Protein AF-A0A0W0YLL4-F1 (afdb_monomer_lite)

InterPro domains:
  IPR002559 Transposase IS4-like domain [PF01609] (72-114)
  IPR012337 Ribonuclease H-like superfamily [SSF53098] (18-126)
  IPR047768 Transposase for transposon Tn5-like [PTHR37319] (42-126)

Secondary structure (DSSP, 8-state):
-HHHHHHHHHHHHHHTT-S--EEEE---S------------TT--EEEEEEESSPPTTSPPPEEEEE-SS---SHHHHHHHHHHHHGGGHHHHHHHIIIIIS-GGGS----HHHHHHHHHHHHHH-

Radius of gyration: 19.62 Å; chains: 1; bounding box: 38×30×54 Å

Foldseek 3Di:
DVQVVVVVVVLVCVLVVNDDDWDKDADDDDDDDDDPDPDDDPVFRFGTWTWDPDDPPPDDTDIDGDTDPDHDDDPVSRVVSVNVVSCVCVVVVLVCCLCVVVVLVVVPDPDCVVSVVVSVVSSVVD

Sequence (126 aa):
MRSTIHRNFTILNIFLGRLTTVQTTLKRERAQSISLLPVYPPSAQISLIAEEINPPEEQEPLEWVLLTNVKINDATGAHNILKWYLCRWQIEVYFRILKSGCRIEKLQITESQRFDPCLALYMIIA

Organism: NCBI:txid45074

pLDDT: mean 73.54, std 19.76, range [28.42, 96.5]

Structure (mmCIF, N/CA/C/O backbone):
data_AF-A0A0W0YLL4-F1
#
_entry.id   AF-A0A0W0YLL4-F1
#
loop_
_atom_site.group_PDB
_atom_site.id
_atom_site.type_symbol
_atom_site.label_atom_id
_atom_site.label_alt_id
_atom_site.label_comp_id
_atom_site.label_asym_id
_atom_site.label_entity_id
_atom_site.label_seq_id
_atom_site.pdbx_PDB_ins_code
_atom_site.Cartn_x
_atom_site.Cartn_y
_atom_site.Cartn_z
_atom_site.occupancy
_atom_site.B_iso_or_equiv
_atom_site.auth_seq_id
_atom_site.auth_comp_id
_atom_site.auth_asym_id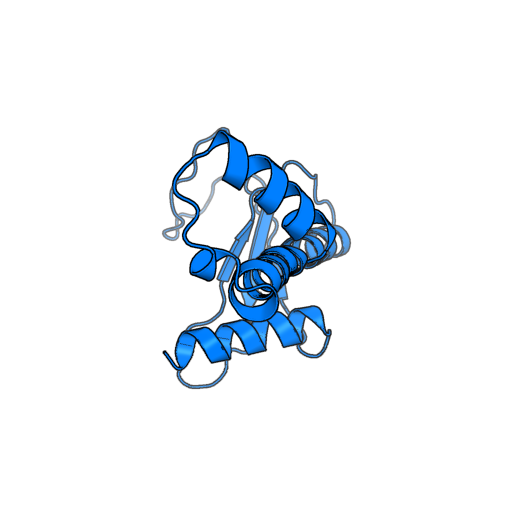
_atom_site.auth_atom_id
_atom_site.pdbx_PDB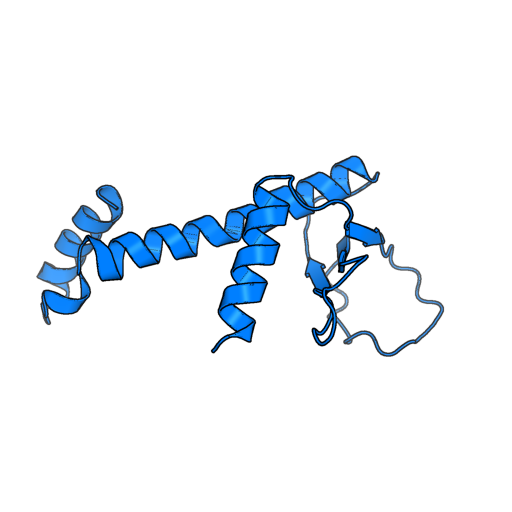_model_num
ATOM 1 N N . MET A 1 1 ? -19.325 7.424 -9.621 1.00 32.53 1 MET A N 1
ATOM 2 C CA . MET A 1 1 ? -19.324 6.242 -8.722 1.00 32.53 1 MET A CA 1
ATOM 3 C C . MET A 1 1 ? -19.168 4.912 -9.471 1.00 32.53 1 MET A C 1
ATOM 5 O O . MET A 1 1 ? -18.444 4.059 -8.981 1.00 32.53 1 MET A O 1
ATOM 9 N N . ARG A 1 2 ? -19.761 4.734 -10.668 1.00 28.42 2 ARG A N 1
ATOM 10 C CA . ARG A 1 2 ? -19.549 3.536 -11.515 1.00 28.42 2 ARG A CA 1
ATOM 11 C C . ARG A 1 2 ? -18.107 3.364 -12.034 1.00 28.42 2 ARG A C 1
ATOM 13 O O . ARG A 1 2 ? -17.630 2.237 -12.085 1.00 28.42 2 ARG A O 1
ATOM 20 N N . SER A 1 3 ? -17.393 4.454 -12.334 1.00 39.97 3 SER A N 1
ATOM 21 C CA . SER A 1 3 ? -16.011 4.400 -12.853 1.00 39.97 3 SER A CA 1
ATOM 22 C C . SER A 1 3 ? -14.996 3.829 -11.852 1.00 39.97 3 SER A C 1
ATOM 24 O O . SER A 1 3 ? -14.126 3.055 -12.234 1.00 39.97 3 SER A O 1
ATOM 26 N N . THR A 1 4 ? -15.127 4.140 -10.559 1.00 47.56 4 THR A N 1
ATOM 27 C CA . THR A 1 4 ? -14.246 3.611 -9.501 1.00 47.56 4 THR A CA 1
ATOM 28 C C . THR A 1 4 ? -14.435 2.105 -9.303 1.00 47.56 4 THR A C 1
ATOM 30 O O . THR A 1 4 ? -13.465 1.381 -9.117 1.00 47.56 4 THR A O 1
ATOM 33 N N . ILE A 1 5 ? -15.675 1.612 -9.393 1.00 49.12 5 ILE A N 1
ATOM 34 C CA . ILE A 1 5 ? -15.990 0.184 -9.231 1.00 49.12 5 ILE A CA 1
ATOM 35 C C . ILE A 1 5 ? -15.444 -0.630 -10.415 1.00 49.12 5 ILE A C 1
ATOM 37 O O . ILE A 1 5 ? -14.850 -1.684 -10.198 1.00 49.12 5 ILE A O 1
ATOM 41 N N . HIS A 1 6 ? -15.574 -0.122 -11.647 1.00 49.66 6 HIS A N 1
ATOM 42 C CA . HIS A 1 6 ? -15.008 -0.774 -12.832 1.00 49.66 6 HIS A CA 1
ATOM 43 C C . HIS A 1 6 ? -13.479 -0.796 -12.820 1.00 49.66 6 HIS A C 1
ATOM 45 O O . HIS A 1 6 ? -12.901 -1.847 -13.073 1.00 49.66 6 HIS A O 1
ATOM 51 N N . ARG A 1 7 ? -12.817 0.297 -12.420 1.00 57.75 7 ARG A N 1
ATOM 52 C CA . ARG A 1 7 ? -11.350 0.316 -12.275 1.00 57.75 7 ARG A CA 1
ATOM 53 C C . ARG A 1 7 ? -10.858 -0.691 -11.237 1.00 57.75 7 ARG A C 1
ATOM 55 O O . ARG A 1 7 ? -9.877 -1.387 -11.481 1.00 57.75 7 ARG A O 1
ATOM 62 N N . ASN A 1 8 ? -11.578 -0.848 -10.127 1.00 59.53 8 ASN A N 1
ATOM 63 C CA . ASN A 1 8 ? -11.262 -1.872 -9.128 1.00 59.53 8 ASN A CA 1
ATOM 64 C C . ASN A 1 8 ? -11.441 -3.291 -9.683 1.00 59.53 8 ASN A C 1
ATOM 66 O O . ASN A 1 8 ? -10.671 -4.184 -9.340 1.00 59.53 8 ASN A O 1
ATOM 70 N N . PHE A 1 9 ? -12.424 -3.499 -10.562 1.00 54.47 9 PHE A N 1
ATOM 71 C CA . PHE A 1 9 ? -12.631 -4.769 -11.255 1.00 54.47 9 PHE A CA 1
ATOM 72 C C . PHE A 1 9 ? -11.523 -5.055 -12.282 1.00 54.47 9 PHE A C 1
ATOM 74 O O . PHE A 1 9 ? -11.032 -6.180 -12.339 1.00 54.47 9 PHE A O 1
ATOM 81 N N . THR A 1 10 ? -11.058 -4.047 -13.028 1.00 58.06 10 THR A N 1
ATOM 82 C CA . THR A 1 10 ? -9.895 -4.157 -13.925 1.00 58.06 10 THR A CA 1
ATOM 83 C C . THR A 1 10 ? -8.631 -4.515 -13.138 1.00 58.06 10 THR A C 1
ATOM 85 O O . THR A 1 10 ? -7.961 -5.486 -13.475 1.00 58.06 10 THR A O 1
ATOM 88 N N . ILE A 1 11 ? -8.358 -3.834 -12.017 1.00 62.16 11 ILE A N 1
ATOM 89 C CA . ILE A 1 11 ? -7.224 -4.141 -11.122 1.00 62.16 11 ILE A CA 1
ATOM 90 C C . ILE A 1 11 ? -7.320 -5.571 -10.573 1.00 62.16 11 ILE A C 1
ATOM 92 O O . ILE A 1 11 ? -6.329 -6.302 -10.577 1.00 62.16 11 ILE A O 1
ATOM 96 N N . LEU A 1 12 ? -8.513 -5.995 -10.142 1.00 57.50 12 LEU A N 1
ATOM 97 C CA . LEU A 1 12 ? -8.758 -7.348 -9.644 1.00 57.50 12 LEU A CA 1
ATOM 98 C C . LEU A 1 12 ? -8.529 -8.404 -10.734 1.00 57.50 12 LEU A C 1
ATOM 100 O O . LEU A 1 12 ? -7.950 -9.450 -10.458 1.00 57.50 12 LEU A O 1
ATOM 104 N N . ASN A 1 13 ? -8.931 -8.134 -11.974 1.00 58.03 13 ASN A N 1
ATOM 105 C CA . ASN A 1 13 ? -8.719 -9.047 -13.093 1.00 58.03 13 ASN A CA 1
ATOM 106 C C . ASN A 1 13 ? -7.251 -9.117 -13.534 1.00 58.03 13 ASN A C 1
ATOM 108 O O . ASN A 1 13 ? -6.795 -10.203 -13.890 1.00 58.03 13 ASN A O 1
ATOM 112 N N . ILE A 1 14 ? -6.499 -8.013 -13.465 1.00 62.84 14 ILE A N 1
ATOM 113 C CA . ILE A 1 14 ? -5.043 -8.025 -13.683 1.00 62.84 14 ILE A CA 1
ATOM 114 C C . ILE A 1 14 ? -4.365 -8.841 -12.566 1.00 62.84 14 ILE A C 1
ATOM 116 O O . ILE A 1 14 ? -3.523 -9.692 -12.847 1.00 62.84 14 ILE A O 1
ATOM 120 N N . PHE A 1 15 ? -4.775 -8.655 -11.305 1.00 56.81 15 PHE A N 1
ATOM 121 C CA . PHE A 1 15 ? -4.262 -9.417 -10.158 1.00 56.81 1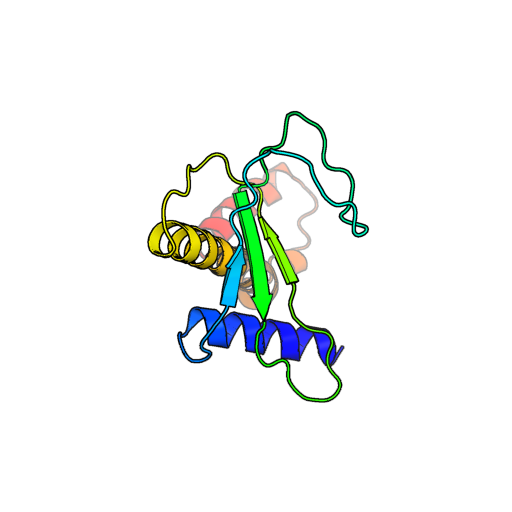5 PHE A CA 1
ATOM 122 C C . PHE A 1 15 ? -4.583 -10.922 -10.245 1.00 56.81 15 PHE A C 1
ATOM 124 O O . PHE A 1 15 ? -3.734 -11.753 -9.935 1.00 56.81 15 PHE A O 1
ATOM 131 N N . LEU A 1 16 ? -5.780 -1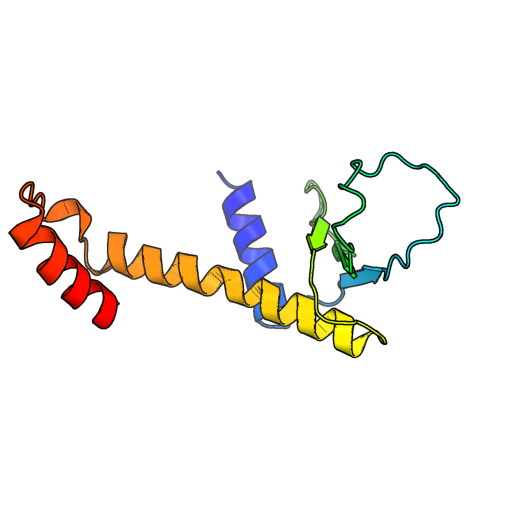1.284 -10.718 1.00 53.50 16 LEU A N 1
ATOM 132 C CA . LEU A 1 16 ? -6.219 -12.672 -10.927 1.00 53.50 16 LEU A CA 1
ATOM 133 C C . LEU A 1 16 ? -5.691 -13.300 -12.234 1.00 53.50 16 LEU A C 1
ATOM 135 O O . LEU A 1 16 ? -6.075 -14.422 -12.560 1.00 53.50 16 LEU A O 1
ATOM 139 N N . GLY A 1 17 ? -4.849 -12.596 -13.002 1.00 54.41 17 GLY A N 1
ATOM 140 C CA . GLY A 1 17 ? -4.291 -13.094 -14.266 1.00 54.41 17 GLY A CA 1
ATOM 141 C C . GLY A 1 17 ? -5.322 -13.289 -15.386 1.00 54.41 17 GLY A C 1
ATOM 142 O O . GLY A 1 17 ? -5.062 -14.026 -16.333 1.00 54.41 17 GLY A O 1
ATOM 143 N N . ARG A 1 18 ? -6.498 -12.658 -15.280 1.00 48.66 18 ARG A N 1
ATOM 144 C CA . ARG A 1 18 ? -7.622 -12.778 -16.227 1.00 48.66 18 ARG A CA 1
ATOM 145 C C . ARG A 1 18 ? -7.594 -11.764 -17.374 1.00 48.66 18 ARG A C 1
ATOM 147 O O . ARG A 1 18 ? -8.323 -11.955 -18.340 1.00 48.66 18 ARG A O 1
ATOM 154 N N . LEU A 1 19 ? -6.770 -10.719 -17.290 1.00 42.59 19 LEU A N 1
ATOM 155 C CA . LEU A 1 19 ? -6.526 -9.771 -18.382 1.00 42.59 19 LEU A CA 1
ATOM 156 C C . LEU A 1 19 ? -5.036 -9.777 -18.754 1.00 42.59 19 LEU A C 1
ATOM 158 O O . LEU A 1 19 ? -4.166 -9.560 -17.914 1.00 42.59 19 LEU A O 1
ATOM 162 N N . THR A 1 20 ? -4.768 -10.053 -20.027 1.00 48.00 20 THR A N 1
ATOM 163 C CA . THR A 1 20 ? -3.480 -9.925 -20.732 1.00 48.00 20 THR A CA 1
ATOM 164 C C . THR A 1 20 ? -3.658 -8.686 -21.616 1.00 48.00 20 THR A C 1
ATOM 166 O O . THR A 1 20 ? -4.648 -8.592 -22.327 1.00 48.00 20 THR A O 1
ATOM 169 N N . THR A 1 21 ? -2.863 -7.627 -21.571 1.00 49.00 21 THR A N 1
ATOM 170 C CA . THR A 1 21 ? -1.408 -7.520 -21.605 1.00 49.00 21 THR A CA 1
ATOM 171 C C . THR A 1 21 ? -1.123 -6.052 -21.257 1.00 49.00 21 THR A C 1
ATOM 173 O O . THR A 1 21 ? -1.831 -5.173 -21.740 1.00 49.00 21 THR A O 1
ATOM 176 N N . VAL A 1 22 ? -0.137 -5.772 -20.406 1.00 52.62 22 VAL A N 1
ATOM 177 C CA . VAL A 1 22 ? 0.305 -4.399 -20.106 1.00 52.62 22 VAL A CA 1
ATOM 178 C C . VAL A 1 22 ? 1.620 -4.186 -20.834 1.00 52.62 22 VAL A C 1
ATOM 180 O O . VAL A 1 22 ? 2.543 -4.984 -20.652 1.00 52.62 22 VAL A O 1
ATOM 183 N N . GLN A 1 23 ? 1.718 -3.153 -21.673 1.00 52.62 23 GLN A N 1
ATOM 184 C CA . GLN A 1 23 ? 3.010 -2.808 -22.264 1.00 52.62 23 GLN A CA 1
ATOM 185 C C . GLN A 1 23 ? 3.847 -2.093 -21.215 1.00 52.62 23 GLN A C 1
ATOM 187 O O . GLN A 1 23 ? 3.403 -1.119 -20.611 1.00 52.62 23 GLN A O 1
ATOM 192 N N . THR A 1 24 ? 5.056 -2.599 -20.985 1.00 50.50 24 THR A N 1
ATOM 193 C CA . THR A 1 24 ? 6.008 -1.984 -20.065 1.00 50.50 24 THR A CA 1
ATOM 194 C C . THR A 1 24 ? 7.121 -1.326 -20.856 1.00 50.50 24 THR A C 1
ATOM 196 O O . THR A 1 24 ? 7.935 -2.024 -21.466 1.00 50.50 24 THR A O 1
ATOM 199 N N . THR A 1 25 ? 7.189 0.001 -20.827 1.00 55.34 25 THR A N 1
ATOM 200 C CA . THR A 1 25 ? 8.288 0.734 -21.466 1.00 55.34 25 THR A CA 1
ATOM 201 C C . THR A 1 25 ? 9.328 1.114 -20.419 1.00 55.34 25 THR A C 1
ATOM 203 O O . THR A 1 25 ? 9.029 1.818 -19.453 1.00 55.34 25 THR A O 1
ATOM 206 N N . LEU A 1 26 ? 10.566 0.653 -20.614 1.00 49.88 26 LEU A N 1
ATOM 207 C CA . LEU A 1 26 ? 11.715 1.052 -19.803 1.00 49.88 26 LEU A CA 1
ATOM 208 C C . LEU A 1 26 ? 12.277 2.361 -20.352 1.00 49.88 26 LEU A C 1
ATOM 210 O O . LEU A 1 26 ? 12.979 2.368 -21.365 1.00 49.88 26 LEU A O 1
ATOM 214 N N . LYS A 1 27 ? 11.992 3.485 -19.690 1.00 53.81 27 LYS A N 1
ATOM 215 C CA . LYS A 1 27 ? 12.577 4.769 -20.080 1.00 53.81 27 LYS A CA 1
ATOM 216 C C . LYS A 1 27 ? 13.925 4.952 -19.388 1.00 53.81 27 LYS A C 1
ATOM 218 O O . LYS A 1 27 ? 14.017 5.487 -18.292 1.00 53.81 27 LYS A O 1
ATOM 223 N N . ARG A 1 28 ? 14.998 4.496 -20.039 1.00 42.34 28 ARG A N 1
ATOM 224 C CA . ARG A 1 28 ? 16.366 4.843 -19.631 1.00 42.34 28 ARG A CA 1
ATOM 225 C C . ARG A 1 28 ? 16.604 6.316 -19.964 1.00 42.34 28 ARG A C 1
ATOM 227 O O . ARG A 1 28 ? 16.301 6.745 -21.074 1.00 42.34 28 ARG A O 1
ATOM 234 N N . GLU A 1 29 ? 17.147 7.084 -19.028 1.00 47.94 29 GLU A N 1
ATOM 235 C CA . GLU A 1 29 ? 17.452 8.503 -19.226 1.00 47.94 29 GLU A CA 1
ATOM 236 C C . GLU A 1 29 ? 18.496 8.709 -20.337 1.00 47.94 29 GLU A C 1
ATOM 238 O O . GLU A 1 29 ? 19.703 8.710 -20.114 1.00 47.94 29 GLU A O 1
ATOM 243 N N . ARG A 1 30 ? 18.018 8.883 -21.568 1.00 35.91 30 ARG A N 1
ATOM 244 C CA . ARG A 1 30 ? 18.619 9.754 -22.576 1.00 35.91 30 ARG A CA 1
ATOM 245 C C . ARG A 1 30 ? 17.473 10.522 -23.209 1.00 35.91 30 ARG A C 1
ATOM 247 O O . ARG A 1 30 ? 16.688 9.972 -23.974 1.00 35.91 30 ARG A O 1
ATOM 254 N N . ALA A 1 31 ? 17.324 11.777 -22.800 1.00 42.50 31 ALA A N 1
ATOM 255 C CA . ALA A 1 31 ? 16.325 12.672 -23.352 1.00 42.50 31 ALA A CA 1
ATOM 256 C C . ALA A 1 31 ? 16.558 12.838 -24.860 1.00 42.50 31 ALA A C 1
ATOM 258 O O . ALA A 1 31 ? 17.593 13.362 -25.256 1.00 42.50 31 ALA A O 1
ATOM 259 N N . GLN A 1 32 ? 15.598 12.409 -25.682 1.00 34.78 32 GLN A N 1
ATOM 260 C CA . GLN A 1 32 ? 15.402 12.904 -27.046 1.00 34.78 32 GLN A CA 1
ATOM 261 C C . GLN A 1 32 ? 13.995 12.525 -27.532 1.00 34.78 32 GLN A C 1
ATOM 263 O O . GLN A 1 32 ? 13.771 11.482 -28.135 1.00 34.78 32 GLN A O 1
ATOM 268 N N . SER A 1 33 ? 13.037 13.372 -27.159 1.00 31.25 33 SER A N 1
ATOM 269 C CA . SER A 1 33 ? 11.751 13.682 -27.810 1.00 31.25 33 SER A CA 1
ATOM 270 C C . SER A 1 33 ? 10.740 14.061 -26.727 1.00 31.25 33 SER A C 1
ATOM 272 O O . SER A 1 33 ? 10.448 13.299 -25.805 1.00 31.25 33 SER A O 1
ATOM 274 N N . ILE A 1 34 ? 10.294 15.313 -26.791 1.00 38.66 34 ILE A N 1
ATOM 275 C CA . ILE A 1 34 ? 9.325 15.903 -25.873 1.00 38.66 34 ILE A CA 1
ATOM 276 C C . ILE A 1 34 ? 7.953 15.685 -26.506 1.00 38.66 34 ILE A C 1
ATOM 278 O O . ILE A 1 34 ? 7.521 16.463 -27.349 1.00 38.66 34 ILE A O 1
ATOM 282 N N . SER A 1 35 ? 7.278 14.613 -26.109 1.00 38.91 35 SER A N 1
ATOM 283 C CA . SER A 1 35 ? 5.833 14.669 -25.898 1.00 38.91 35 SER A CA 1
ATOM 284 C C . SER A 1 35 ? 5.610 14.861 -24.395 1.00 38.91 35 SER A C 1
ATOM 286 O O . SER A 1 35 ? 6.456 14.459 -23.595 1.00 38.91 35 SER A O 1
ATOM 288 N N . LEU A 1 36 ? 4.546 15.582 -24.037 1.00 34.69 36 LEU A N 1
ATOM 289 C CA . LEU A 1 36 ? 4.257 16.225 -22.743 1.00 34.69 36 LEU A CA 1
ATOM 290 C C . LEU A 1 36 ? 4.170 15.257 -21.542 1.00 34.69 36 LEU A C 1
ATOM 292 O O . LEU A 1 36 ? 3.126 15.122 -20.914 1.00 34.69 36 LEU A O 1
ATOM 296 N N . LEU A 1 37 ? 5.264 14.586 -21.197 1.00 47.62 37 LEU A N 1
ATOM 297 C CA . LEU A 1 37 ? 5.366 13.828 -19.958 1.00 47.62 37 LEU A CA 1
ATOM 298 C C . LEU A 1 37 ? 5.579 14.810 -18.797 1.00 47.62 37 LEU A C 1
ATOM 300 O O . LEU A 1 37 ? 6.351 15.764 -18.951 1.00 47.62 37 LEU A O 1
ATOM 304 N N . PRO A 1 38 ? 4.925 14.604 -17.641 1.00 50.69 38 PRO A N 1
ATOM 305 C CA . PRO A 1 38 ? 5.139 15.445 -16.471 1.00 50.69 38 PRO A CA 1
ATOM 306 C C . PRO A 1 38 ? 6.631 15.472 -16.113 1.00 50.69 38 PRO A C 1
ATOM 308 O O . PRO A 1 38 ? 7.314 14.450 -16.136 1.00 50.69 38 PRO A O 1
ATOM 311 N N . VAL A 1 39 ? 7.162 16.666 -15.844 1.00 48.03 39 VAL A N 1
ATOM 312 C CA . VAL A 1 39 ? 8.575 16.863 -15.499 1.00 48.03 39 VAL A CA 1
ATOM 313 C C . VAL A 1 39 ? 8.812 16.280 -14.106 1.00 48.03 39 VAL A C 1
ATOM 315 O O . VAL A 1 39 ? 8.365 16.843 -13.110 1.00 48.03 39 VAL A O 1
ATOM 318 N N . TYR A 1 40 ? 9.496 15.139 -14.032 1.00 54.47 40 TYR A N 1
ATOM 319 C CA . TYR A 1 40 ? 9.887 14.514 -12.767 1.00 54.47 40 TYR A CA 1
ATOM 320 C C . TYR A 1 40 ? 11.222 15.090 -12.270 1.00 54.47 40 TYR A C 1
ATOM 322 O O . TYR A 1 40 ? 12.063 15.474 -13.089 1.00 54.47 40 TYR A O 1
ATOM 330 N N . PRO A 1 41 ? 11.444 15.179 -10.943 1.00 53.59 41 PRO A N 1
ATOM 331 C CA . PRO A 1 41 ? 12.699 15.688 -10.406 1.00 53.59 41 PRO A CA 1
ATOM 332 C C . PRO A 1 41 ? 13.877 14.811 -10.870 1.00 53.59 41 PRO A C 1
ATOM 334 O O . PRO A 1 41 ? 13.745 13.589 -10.890 1.00 53.59 41 PRO A O 1
ATOM 337 N N . PRO A 1 42 ? 15.046 15.400 -11.187 1.00 53.00 42 PRO A N 1
ATOM 338 C CA . PRO A 1 42 ? 16.195 14.697 -11.776 1.00 53.00 42 PRO A CA 1
ATOM 339 C C . PRO A 1 42 ? 16.833 13.628 -10.868 1.00 53.00 42 PRO A C 1
ATOM 341 O O . PRO A 1 42 ? 17.736 12.919 -11.294 1.00 53.00 42 PRO A O 1
ATOM 344 N N . SER A 1 43 ? 16.391 13.508 -9.613 1.00 56.78 43 SER A N 1
ATOM 345 C CA . SER A 1 43 ? 16.790 12.445 -8.683 1.00 56.78 43 SER A CA 1
ATOM 346 C C . SER A 1 43 ? 15.859 11.224 -8.701 1.00 56.78 43 SER A C 1
ATOM 348 O O . SER A 1 43 ? 16.188 10.202 -8.099 1.00 56.78 43 SER A O 1
ATOM 350 N N . ALA A 1 44 ? 14.696 11.316 -9.353 1.00 54.66 44 ALA A N 1
ATOM 351 C CA . ALA A 1 44 ? 13.713 10.245 -9.422 1.00 54.66 44 ALA A CA 1
ATOM 352 C C . ALA A 1 44 ? 13.894 9.446 -10.715 1.00 54.66 44 ALA A C 1
ATOM 354 O O . ALA A 1 44 ? 13.390 9.820 -11.772 1.00 54.66 44 ALA A O 1
ATOM 355 N N . GLN A 1 45 ? 14.580 8.309 -10.615 1.00 61.19 45 GLN A N 1
ATOM 356 C CA . GLN A 1 45 ? 14.676 7.364 -11.720 1.00 61.19 45 GLN A CA 1
ATOM 357 C C . GLN A 1 45 ? 13.291 6.737 -11.968 1.00 61.19 45 GLN A C 1
ATOM 359 O O . GLN A 1 45 ? 12.816 5.901 -11.193 1.00 61.19 45 GLN A O 1
ATOM 364 N N . ILE A 1 46 ? 12.612 7.171 -13.035 1.00 63.22 46 ILE A N 1
ATOM 365 C CA . ILE A 1 46 ? 11.387 6.519 -13.513 1.00 63.22 46 ILE A CA 1
ATOM 366 C C . ILE A 1 46 ? 11.795 5.189 -14.131 1.00 63.22 46 ILE A C 1
ATOM 368 O O . ILE A 1 46 ? 12.510 5.158 -15.130 1.00 63.22 46 ILE A O 1
ATOM 372 N N . SER A 1 47 ? 11.327 4.092 -13.546 1.00 67.62 47 SER A N 1
ATOM 373 C CA . SER A 1 47 ? 11.773 2.757 -13.947 1.00 67.62 47 SER A CA 1
ATOM 374 C C . SER A 1 47 ? 10.728 2.013 -14.785 1.00 67.62 47 SER A C 1
ATOM 376 O O . SER A 1 47 ? 11.116 1.153 -15.571 1.00 67.62 47 SER A O 1
ATOM 378 N N . LEU A 1 48 ? 9.428 2.339 -14.683 1.00 79.44 48 LEU A N 1
ATOM 379 C CA . LEU A 1 48 ? 8.371 1.615 -15.403 1.00 79.44 48 LEU A CA 1
ATOM 380 C C . LEU A 1 48 ? 7.156 2.495 -15.747 1.00 79.44 48 LEU A C 1
ATOM 382 O O . LEU A 1 48 ? 6.599 3.152 -14.872 1.00 79.44 48 LEU A O 1
ATOM 386 N N . ILE A 1 49 ? 6.706 2.434 -17.002 1.00 84.31 49 ILE A N 1
ATOM 387 C CA . ILE A 1 49 ? 5.385 2.913 -17.442 1.00 84.31 49 ILE A CA 1
ATOM 388 C C . ILE A 1 49 ? 4.570 1.699 -17.887 1.00 84.31 49 ILE A C 1
ATOM 390 O O . ILE A 1 49 ? 5.104 0.853 -18.605 1.00 84.31 49 ILE A O 1
ATOM 394 N N . ALA A 1 50 ? 3.321 1.611 -17.439 1.00 82.56 50 ALA A N 1
ATOM 395 C CA . ALA A 1 50 ? 2.389 0.521 -17.692 1.00 82.56 50 ALA A CA 1
ATOM 396 C C . ALA A 1 50 ? 1.069 1.076 -18.243 1.00 82.56 50 ALA A C 1
ATOM 398 O O . ALA A 1 50 ? 0.419 1.870 -17.570 1.00 82.56 50 ALA A O 1
ATOM 399 N N . GLU A 1 51 ? 0.672 0.631 -19.433 1.00 82.25 51 GLU A N 1
ATOM 400 C CA . GLU A 1 51 ? -0.558 1.057 -20.113 1.00 82.25 51 GLU A CA 1
ATOM 401 C C . GLU A 1 51 ? -1.448 -0.151 -20.455 1.00 82.25 51 GLU A C 1
ATOM 403 O O . GLU A 1 51 ? -0.955 -1.231 -20.810 1.00 82.25 51 GLU A O 1
ATOM 408 N N . GLU A 1 52 ? -2.762 0.021 -20.319 1.00 81.75 52 GLU A N 1
ATOM 409 C CA . GLU A 1 52 ? -3.781 -0.959 -20.697 1.00 81.75 52 GLU A CA 1
ATOM 410 C C . GLU A 1 52 ? -3.960 -1.023 -22.218 1.00 81.75 52 GLU A C 1
ATOM 412 O O . GLU A 1 52 ? -4.336 -0.045 -22.852 1.00 81.75 52 GLU A O 1
ATOM 417 N N . ILE A 1 53 ? -3.723 -2.198 -22.809 1.00 78.88 53 ILE A N 1
ATOM 418 C CA . ILE A 1 53 ? -3.717 -2.359 -24.274 1.00 78.88 53 ILE A CA 1
ATOM 419 C C . ILE A 1 53 ? -5.118 -2.322 -24.894 1.00 78.88 53 ILE A C 1
ATOM 421 O O . ILE A 1 53 ? -5.274 -1.843 -26.010 1.00 78.88 53 ILE A O 1
ATOM 425 N N . ASN A 1 54 ? -6.129 -2.846 -24.200 1.00 78.31 54 ASN A N 1
ATOM 426 C CA . ASN A 1 54 ? -7.494 -2.954 -24.718 1.00 78.31 54 ASN A CA 1
ATOM 427 C C . ASN A 1 54 ? -8.483 -2.433 -23.670 1.00 78.31 54 ASN A C 1
ATOM 429 O O . ASN A 1 54 ? -9.141 -3.245 -23.009 1.00 78.31 54 ASN A O 1
ATOM 433 N N . PRO A 1 55 ? -8.558 -1.106 -23.466 1.00 77.25 55 PRO A N 1
ATOM 434 C CA . PRO A 1 55 ? -9.525 -0.545 -22.542 1.00 77.25 55 PRO A CA 1
ATOM 435 C C . PRO A 1 55 ? -10.953 -0.829 -23.041 1.00 77.25 55 PRO A C 1
ATOM 437 O O . PRO A 1 55 ? -11.197 -0.853 -24.251 1.00 77.25 55 PRO A O 1
ATOM 440 N N . PRO A 1 56 ? -11.914 -1.069 -22.135 1.00 80.38 56 PRO A N 1
ATOM 441 C CA . PRO A 1 56 ? -13.315 -1.226 -22.509 1.00 80.38 56 PRO A CA 1
ATOM 442 C C . PRO A 1 56 ? -13.860 0.038 -23.189 1.00 80.38 56 PRO A C 1
ATOM 444 O O . PRO A 1 56 ? -13.440 1.153 -22.873 1.00 80.38 56 PRO A O 1
ATOM 447 N N . GLU A 1 57 ? -14.824 -0.145 -24.097 1.00 80.44 57 GLU A N 1
ATOM 448 C CA . GLU A 1 57 ? -15.466 0.965 -24.809 1.00 80.44 57 GLU A CA 1
ATOM 449 C C . GLU A 1 57 ? -15.988 2.025 -23.825 1.00 80.44 57 GLU A C 1
ATOM 451 O O . GLU A 1 57 ? -16.504 1.707 -22.748 1.00 80.44 57 GLU A O 1
ATOM 456 N N . GLU A 1 58 ? -15.815 3.294 -24.204 1.00 84.12 58 GLU A N 1
ATOM 457 C CA . GLU A 1 58 ? -16.209 4.477 -23.425 1.00 84.12 58 GLU A CA 1
ATOM 458 C C . GLU A 1 58 ? -15.445 4.690 -22.099 1.00 84.12 58 GLU A C 1
ATOM 460 O O . GLU A 1 58 ? -15.885 5.469 -21.247 1.00 84.12 58 GLU A O 1
ATOM 465 N N . GLN A 1 59 ? -14.292 4.038 -21.897 1.00 78.81 59 GLN A N 1
ATOM 466 C CA . GLN A 1 59 ? -13.442 4.257 -20.721 1.00 78.81 59 GLN A CA 1
ATOM 467 C C . GLN A 1 59 ? -12.031 4.710 -21.095 1.00 78.81 59 GLN A C 1
ATOM 469 O O . GLN A 1 59 ? -11.391 4.163 -21.986 1.00 78.81 59 GLN A O 1
ATOM 474 N N . GLU A 1 60 ? -11.535 5.696 -20.348 1.00 79.38 60 GLU A N 1
ATOM 475 C CA . GLU A 1 60 ? -10.135 6.116 -20.409 1.00 79.38 60 GLU A CA 1
ATOM 476 C C . GLU A 1 60 ? -9.206 4.957 -20.010 1.00 79.38 60 GLU A C 1
ATOM 478 O O . GLU A 1 60 ? -9.462 4.337 -18.962 1.00 79.38 60 GLU A O 1
ATOM 483 N N . PRO A 1 61 ? -8.131 4.695 -20.779 1.00 79.56 61 PRO A N 1
ATOM 484 C CA . PRO A 1 61 ? -7.195 3.618 -20.498 1.00 79.56 61 PRO A CA 1
ATOM 485 C C . PRO A 1 61 ? -6.519 3.793 -19.142 1.00 79.56 61 PRO A C 1
ATOM 487 O O . PRO A 1 61 ? -6.262 4.902 -18.662 1.00 79.56 61 PRO A O 1
ATOM 490 N N . LEU A 1 62 ? -6.221 2.667 -18.500 1.00 82.81 62 LEU A N 1
ATOM 491 C CA . LEU A 1 62 ? -5.417 2.664 -17.292 1.00 82.81 62 LEU A CA 1
ATOM 492 C C . LEU A 1 62 ? -3.943 2.900 -17.637 1.00 82.81 62 LEU A C 1
ATOM 494 O O . LEU A 1 62 ? -3.313 2.078 -18.299 1.00 82.81 62 LEU A O 1
ATOM 498 N N . GLU A 1 63 ? -3.390 3.994 -17.122 1.00 83.56 63 GLU A N 1
ATOM 499 C CA . GLU A 1 63 ? -1.971 4.330 -17.233 1.00 83.56 63 GLU A CA 1
ATOM 500 C C . GLU A 1 63 ? -1.344 4.450 -15.836 1.00 83.56 63 GLU A C 1
ATOM 502 O O . GLU A 1 63 ? -1.868 5.124 -14.942 1.00 83.56 63 GLU A O 1
ATOM 507 N N . TRP A 1 64 ? -0.202 3.793 -15.641 1.00 85.00 64 TRP A N 1
ATOM 508 C CA . TRP A 1 64 ? 0.587 3.846 -14.417 1.00 85.00 64 TRP A CA 1
ATOM 509 C C . TRP A 1 64 ? 2.037 4.212 -14.705 1.00 85.00 64 TRP A C 1
ATOM 511 O O . TRP A 1 64 ? 2.730 3.530 -15.455 1.00 85.00 64 TRP A O 1
ATOM 521 N N . VAL A 1 65 ? 2.530 5.227 -13.998 1.00 84.81 65 VAL A N 1
ATOM 522 C CA . VAL A 1 65 ? 3.956 5.557 -13.931 1.00 84.81 65 VAL A CA 1
ATOM 523 C C . VAL A 1 65 ? 4.479 5.134 -12.563 1.00 84.81 65 VAL A C 1
ATOM 525 O O . VAL A 1 65 ? 4.079 5.690 -11.539 1.00 84.81 65 VAL A O 1
ATOM 528 N N . LEU A 1 66 ? 5.356 4.131 -12.534 1.00 83.25 66 LEU A N 1
ATOM 529 C CA . LEU A 1 66 ? 5.912 3.572 -11.306 1.00 83.25 66 LEU A CA 1
ATOM 530 C C . LEU A 1 66 ? 7.381 3.974 -11.144 1.00 83.25 66 LEU A C 1
ATOM 532 O O . LEU A 1 66 ? 8.252 3.654 -11.960 1.00 83.25 66 LEU A O 1
ATOM 536 N N . LEU A 1 67 ? 7.654 4.653 -10.033 1.00 85.69 67 LEU A N 1
ATOM 537 C CA . LEU A 1 67 ? 9.002 4.972 -9.581 1.00 85.69 67 LEU A CA 1
ATOM 538 C C . LEU A 1 67 ? 9.498 3.829 -8.698 1.00 85.69 67 LEU A C 1
ATOM 540 O O . LEU A 1 67 ? 8.837 3.457 -7.729 1.00 85.69 67 LEU A O 1
ATOM 544 N N . THR A 1 68 ? 10.657 3.264 -9.024 1.00 79.50 68 THR A N 1
ATOM 545 C CA . THR A 1 68 ? 11.271 2.224 -8.197 1.00 79.50 68 THR A CA 1
ATOM 546 C C . THR A 1 68 ? 12.787 2.305 -8.252 1.00 79.50 68 THR A C 1
ATOM 548 O O . THR A 1 68 ? 13.368 2.611 -9.293 1.00 79.50 68 THR A O 1
ATOM 551 N N . ASN A 1 69 ? 13.417 2.002 -7.119 1.00 81.62 69 ASN A N 1
ATOM 552 C CA . ASN A 1 69 ? 14.862 1.831 -6.991 1.00 81.62 69 ASN A CA 1
ATOM 553 C C . ASN A 1 69 ? 15.340 0.448 -7.471 1.00 81.62 69 ASN A C 1
ATOM 555 O O . ASN A 1 69 ? 16.543 0.186 -7.519 1.00 81.62 69 ASN A O 1
ATOM 559 N N . VAL A 1 70 ? 14.414 -0.454 -7.802 1.00 83.19 70 VAL A N 1
ATOM 560 C CA . VAL A 1 70 ? 14.731 -1.775 -8.339 1.00 83.19 70 VAL A CA 1
ATOM 561 C C . VAL A 1 70 ? 15.127 -1.632 -9.804 1.00 83.19 70 VAL A C 1
ATOM 563 O O . VAL A 1 70 ? 14.374 -1.102 -10.619 1.00 83.19 70 VAL A O 1
ATOM 566 N N . LYS A 1 71 ? 16.319 -2.127 -10.145 1.00 79.88 71 LYS A N 1
ATOM 567 C CA . LYS A 1 71 ? 16.810 -2.135 -11.526 1.00 79.88 71 LYS A CA 1
ATOM 568 C C . LYS A 1 71 ? 15.998 -3.118 -12.361 1.00 79.88 71 LYS A C 1
ATOM 570 O O . LYS A 1 71 ? 15.875 -4.285 -11.994 1.00 79.88 71 LYS A O 1
ATOM 575 N N . ILE A 1 72 ? 15.511 -2.653 -13.505 1.00 78.12 72 ILE A N 1
ATOM 576 C CA . ILE A 1 72 ? 14.756 -3.468 -14.451 1.00 78.12 72 ILE A CA 1
ATOM 577 C C . ILE A 1 72 ? 15.594 -3.629 -15.716 1.00 78.12 72 ILE A C 1
ATOM 579 O O . ILE A 1 72 ? 15.918 -2.643 -16.376 1.00 78.12 72 ILE A O 1
ATOM 583 N N . ASN A 1 73 ? 15.975 -4.867 -16.024 1.00 77.81 73 ASN A N 1
ATOM 584 C CA . ASN A 1 73 ? 16.847 -5.177 -17.163 1.00 77.81 73 ASN A CA 1
ATOM 585 C C . ASN A 1 73 ? 16.094 -5.859 -18.312 1.00 77.81 73 ASN A C 1
ATOM 587 O O . ASN A 1 73 ? 16.590 -5.889 -19.434 1.00 77.81 73 ASN A O 1
ATOM 591 N N . ASP A 1 74 ? 14.918 -6.416 -18.032 1.00 75.88 74 ASP A N 1
ATOM 592 C CA . ASP A 1 74 ? 14.141 -7.234 -18.951 1.00 75.88 74 ASP A CA 1
ATOM 593 C C . ASP A 1 74 ? 12.630 -7.108 -18.683 1.00 75.88 74 ASP A C 1
ATOM 595 O O . ASP A 1 74 ? 12.186 -6.554 -17.671 1.00 75.88 74 ASP A O 1
ATOM 599 N N . ALA A 1 75 ? 11.825 -7.645 -19.602 1.00 78.44 75 ALA A N 1
ATOM 600 C CA . ALA A 1 75 ? 10.368 -7.637 -19.490 1.00 78.44 75 ALA A CA 1
ATOM 601 C C . ALA A 1 75 ? 9.867 -8.407 -18.253 1.00 78.44 75 ALA A C 1
ATOM 603 O O . ALA A 1 75 ? 8.861 -8.030 -17.652 1.00 78.44 75 ALA A O 1
ATOM 604 N N . THR A 1 76 ? 10.581 -9.452 -17.823 1.00 79.31 76 THR A N 1
ATOM 605 C CA . THR A 1 76 ? 10.235 -10.214 -16.613 1.00 79.31 76 THR A CA 1
ATOM 606 C C . THR A 1 76 ? 10.352 -9.347 -15.365 1.00 79.31 76 THR A C 1
ATOM 608 O O . THR A 1 76 ? 9.440 -9.328 -14.537 1.00 79.31 76 THR A O 1
ATOM 611 N N . GLY A 1 77 ? 11.443 -8.585 -15.237 1.00 80.25 77 GLY A N 1
ATOM 612 C CA . GLY A 1 77 ? 11.615 -7.625 -14.152 1.00 80.25 77 GLY A CA 1
ATOM 613 C C . GLY A 1 77 ? 10.503 -6.576 -14.141 1.00 80.25 77 GLY A C 1
ATOM 614 O O . GLY A 1 77 ? 9.922 -6.310 -13.091 1.00 80.25 77 GLY A O 1
ATOM 615 N N . ALA A 1 78 ? 10.141 -6.051 -15.311 1.00 80.88 78 ALA A N 1
ATOM 616 C CA . ALA A 1 78 ? 9.062 -5.079 -15.465 1.00 80.88 78 ALA A CA 1
ATOM 617 C C . ALA A 1 78 ? 7.707 -5.639 -14.989 1.00 80.88 78 ALA A C 1
ATOM 619 O O . ALA A 1 78 ? 6.983 -5.004 -14.218 1.00 80.88 78 ALA A O 1
ATOM 620 N N . HIS A 1 79 ? 7.409 -6.880 -15.374 1.00 82.00 79 HIS A N 1
ATOM 621 C CA . HIS A 1 79 ? 6.214 -7.596 -14.947 1.00 82.00 79 HIS A CA 1
ATOM 622 C C . HIS A 1 79 ? 6.189 -7.866 -13.432 1.00 82.00 79 HIS A C 1
ATOM 624 O O . HIS A 1 79 ? 5.130 -7.784 -12.809 1.00 82.00 79 HIS A O 1
ATOM 630 N N . ASN A 1 80 ? 7.341 -8.138 -12.813 1.00 84.25 80 ASN A N 1
ATOM 631 C CA . ASN A 1 80 ? 7.438 -8.313 -11.362 1.00 84.25 80 ASN A CA 1
ATOM 632 C C . ASN A 1 80 ? 7.146 -7.015 -10.600 1.00 84.25 80 ASN A C 1
ATOM 634 O O . ASN A 1 80 ? 6.398 -7.054 -9.625 1.00 84.25 80 ASN A O 1
ATOM 638 N N . ILE A 1 81 ? 7.657 -5.868 -11.065 1.00 84.31 81 ILE A N 1
ATOM 639 C CA . ILE A 1 81 ? 7.326 -4.560 -10.472 1.00 84.31 81 ILE A CA 1
ATOM 640 C C . ILE A 1 81 ? 5.821 -4.313 -10.521 1.00 84.31 81 ILE A C 1
ATOM 642 O O . ILE A 1 81 ? 5.223 -3.935 -9.514 1.00 84.31 81 ILE A O 1
ATOM 646 N N . LEU A 1 82 ? 5.200 -4.574 -11.673 1.00 85.00 82 LEU A N 1
ATOM 647 C CA . LEU A 1 82 ? 3.759 -4.440 -11.832 1.00 85.00 82 LEU A CA 1
ATOM 648 C C . LEU A 1 82 ? 3.000 -5.367 -10.871 1.00 85.00 82 LEU A C 1
ATOM 650 O O . LEU A 1 82 ? 2.105 -4.913 -10.163 1.00 85.00 82 LEU A O 1
ATOM 654 N N . LYS A 1 83 ? 3.394 -6.643 -10.780 1.00 84.69 83 LYS A N 1
ATOM 655 C CA . LYS A 1 83 ? 2.818 -7.609 -9.831 1.00 84.69 83 LYS A CA 1
ATOM 656 C C . LYS A 1 83 ? 2.914 -7.136 -8.383 1.00 84.69 83 LYS A C 1
ATOM 658 O O . LY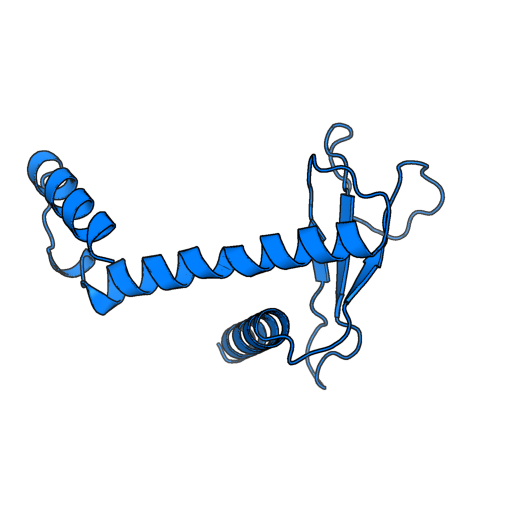S A 1 83 ? 1.924 -7.211 -7.660 1.00 84.69 83 LYS A O 1
ATOM 663 N N . TRP A 1 84 ? 4.066 -6.622 -7.958 1.00 88.00 84 TRP A N 1
ATOM 664 C CA . TRP A 1 84 ? 4.229 -6.073 -6.611 1.00 88.00 84 TRP A CA 1
ATOM 665 C C . TRP A 1 84 ? 3.354 -4.843 -6.382 1.00 88.00 84 TRP A C 1
ATOM 667 O O . TRP A 1 84 ? 2.731 -4.727 -5.330 1.00 88.00 84 TRP A O 1
ATOM 677 N N . TYR A 1 85 ? 3.251 -3.950 -7.370 1.00 87.31 85 TYR A N 1
ATOM 678 C CA . TYR A 1 85 ? 2.374 -2.786 -7.275 1.00 87.31 85 TYR A CA 1
ATOM 679 C C . TYR A 1 85 ? 0.897 -3.178 -7.159 1.00 87.31 85 TYR A C 1
ATOM 681 O O . TYR A 1 85 ? 0.163 -2.573 -6.381 1.00 87.31 85 TYR A O 1
ATOM 689 N N . LEU A 1 86 ? 0.453 -4.227 -7.855 1.00 84.12 86 LEU A N 1
ATOM 690 C CA . LEU A 1 86 ? -0.925 -4.719 -7.746 1.00 84.12 86 LEU A CA 1
ATOM 691 C C . LEU A 1 86 ? -1.262 -5.215 -6.332 1.00 84.12 86 LEU A C 1
ATOM 693 O O . LEU A 1 86 ? -2.405 -5.078 -5.893 1.00 84.12 86 LEU A O 1
ATOM 697 N N . CYS A 1 87 ? -0.275 -5.701 -5.569 1.00 86.44 87 CYS A N 1
ATOM 698 C CA . CYS A 1 87 ? -0.466 -6.048 -4.158 1.00 86.44 87 CYS A CA 1
ATOM 699 C C . CYS A 1 87 ? -0.817 -4.837 -3.279 1.00 86.44 87 CYS A C 1
ATOM 701 O O . CYS A 1 87 ? -1.345 -5.035 -2.185 1.00 86.44 87 CYS A O 1
ATOM 703 N N . ARG A 1 88 ? -0.603 -3.592 -3.739 1.00 89.00 88 ARG A N 1
ATOM 704 C CA . ARG A 1 88 ? -0.991 -2.371 -3.009 1.00 89.00 88 ARG A CA 1
ATOM 705 C C . ARG A 1 88 ? -2.459 -2.405 -2.589 1.00 89.00 88 ARG A C 1
ATOM 707 O O . ARG A 1 88 ? -2.781 -1.933 -1.507 1.00 89.00 88 ARG A O 1
ATOM 714 N N . TRP A 1 89 ? -3.341 -2.999 -3.397 1.00 87.50 89 TRP A N 1
ATOM 715 C CA . TRP A 1 89 ? -4.775 -3.074 -3.095 1.00 87.50 89 TRP A CA 1
ATOM 716 C C . TRP A 1 89 ? -5.099 -3.833 -1.797 1.00 87.50 89 TRP A C 1
ATOM 718 O O . TRP A 1 89 ? -6.121 -3.570 -1.163 1.00 87.50 89 TRP A O 1
ATOM 728 N N . GLN A 1 90 ? -4.229 -4.748 -1.357 1.00 87.69 90 GLN A N 1
ATOM 729 C CA . GLN A 1 90 ? -4.439 -5.523 -0.129 1.00 87.69 90 GLN A CA 1
ATOM 730 C C . GLN A 1 90 ? -4.594 -4.623 1.106 1.00 87.69 90 GLN A C 1
ATOM 732 O O . GLN A 1 90 ? -5.387 -4.934 1.993 1.00 87.69 90 GLN A O 1
ATOM 737 N N . ILE A 1 91 ? -3.936 -3.457 1.133 1.00 91.00 91 ILE A N 1
ATOM 738 C CA . ILE A 1 91 ? -4.091 -2.505 2.239 1.00 91.00 91 ILE A CA 1
ATOM 739 C C . ILE A 1 91 ? -5.506 -1.910 2.301 1.00 91.00 91 ILE A C 1
ATOM 741 O O . ILE A 1 91 ? -6.032 -1.657 3.381 1.00 91.00 91 ILE A O 1
ATOM 745 N N . GLU A 1 92 ? -6.167 -1.732 1.154 1.00 91.88 92 GLU A N 1
ATOM 746 C CA . GLU A 1 92 ? -7.543 -1.229 1.096 1.00 91.88 92 GLU A CA 1
ATOM 747 C C . GLU A 1 92 ? -8.533 -2.290 1.587 1.00 91.88 92 GLU A C 1
ATOM 749 O O . GLU A 1 92 ? -9.518 -1.969 2.251 1.00 91.88 92 GLU A O 1
ATOM 754 N N . VAL A 1 93 ? -8.253 -3.568 1.309 1.00 91.44 93 VAL A N 1
ATOM 755 C CA . VAL A 1 93 ? -9.011 -4.696 1.868 1.00 91.44 93 VAL A CA 1
ATOM 756 C C . VAL A 1 93 ? -8.855 -4.742 3.384 1.00 91.44 93 VAL A C 1
ATOM 758 O O . VAL A 1 93 ? -9.867 -4.798 4.081 1.00 91.44 93 VAL A O 1
ATOM 761 N N . TYR A 1 94 ? -7.626 -4.639 3.888 1.00 94.50 94 TYR A N 1
ATOM 762 C CA . TYR A 1 94 ? -7.343 -4.585 5.320 1.00 94.50 94 TYR A CA 1
ATOM 763 C C . TYR A 1 94 ? -8.081 -3.425 6.005 1.00 94.50 94 TYR A C 1
ATOM 765 O O . TYR A 1 94 ? -8.844 -3.640 6.946 1.00 94.50 94 TYR A O 1
ATOM 773 N N . PHE A 1 95 ? -7.978 -2.198 5.479 1.00 94.44 95 PHE A N 1
ATOM 774 C CA . PHE A 1 95 ? -8.710 -1.058 6.041 1.00 94.44 95 PHE A CA 1
ATOM 775 C C . PHE A 1 95 ? -10.229 -1.202 5.924 1.00 94.44 95 PHE A C 1
ATOM 777 O O . PHE A 1 95 ? -10.955 -0.733 6.802 1.00 94.44 95 PHE A O 1
ATOM 784 N N . ARG A 1 96 ? -10.740 -1.876 4.887 1.00 94.25 96 ARG A N 1
ATOM 785 C CA . ARG A 1 96 ? -12.166 -2.209 4.797 1.00 94.25 96 ARG A CA 1
ATOM 786 C C . ARG A 1 96 ? -12.581 -3.173 5.908 1.00 94.25 96 ARG A C 1
ATOM 788 O O . ARG A 1 96 ? -13.634 -2.956 6.506 1.00 94.25 96 ARG A O 1
ATOM 795 N N . ILE A 1 97 ? -11.779 -4.196 6.208 1.00 96.38 97 ILE A N 1
ATOM 796 C CA . ILE A 1 97 ? -12.031 -5.115 7.328 1.00 96.38 97 ILE A CA 1
ATOM 797 C C . ILE A 1 97 ? -12.005 -4.336 8.644 1.00 96.38 97 ILE A C 1
ATOM 799 O O . ILE A 1 97 ? -12.983 -4.382 9.385 1.00 96.38 97 ILE A O 1
ATOM 803 N N . LEU A 1 98 ? -10.977 -3.523 8.884 1.00 96.19 98 LEU A N 1
ATOM 804 C CA . LEU A 1 98 ? -10.837 -2.738 10.111 1.00 96.19 98 LEU A CA 1
ATOM 805 C C . LEU A 1 98 ? -12.015 -1.763 10.331 1.00 96.19 98 LEU A C 1
ATOM 807 O O . LEU A 1 98 ? -12.592 -1.684 11.419 1.00 96.19 98 LEU A O 1
ATOM 811 N N . LYS A 1 99 ? -12.426 -1.038 9.284 1.00 93.69 99 LYS A N 1
ATOM 812 C CA . LYS A 1 99 ? -13.474 -0.006 9.374 1.00 93.69 99 LYS A CA 1
ATOM 813 C C . LYS A 1 99 ? -14.891 -0.554 9.284 1.00 93.69 99 LYS A C 1
ATOM 815 O O . LYS A 1 99 ? -15.760 -0.108 10.022 1.00 93.69 99 LYS A O 1
ATOM 820 N N . SER A 1 100 ? -15.151 -1.500 8.383 1.00 94.31 100 SER A N 1
ATOM 821 C CA . SER A 1 100 ? -16.506 -2.010 8.116 1.00 94.31 100 SER A CA 1
ATOM 822 C C . SER A 1 100 ? -16.775 -3.369 8.758 1.00 94.31 100 SER A C 1
ATOM 824 O O . SER A 1 100 ? -17.893 -3.604 9.208 1.00 94.31 100 SER A O 1
ATOM 826 N N . GLY A 1 101 ? -15.773 -4.251 8.825 1.00 94.31 101 GLY A N 1
ATOM 827 C CA . GLY A 1 101 ? -15.877 -5.560 9.480 1.00 94.31 101 GLY A CA 1
ATOM 828 C C . GLY A 1 101 ? -15.814 -5.438 11.003 1.00 94.31 101 GLY A C 1
ATOM 829 O O . GLY A 1 101 ? -16.803 -5.681 11.694 1.00 94.31 101 GLY A O 1
ATOM 830 N N . CYS A 1 102 ? -14.677 -4.975 11.523 1.00 95.50 102 CYS A N 1
ATOM 831 C CA . CYS A 1 102 ? -14.458 -4.731 12.949 1.00 95.50 102 CYS A CA 1
ATOM 832 C C . CYS A 1 102 ? -15.225 -3.507 13.470 1.00 95.50 102 CYS A C 1
ATOM 834 O O . CYS A 1 102 ? -15.464 -3.399 14.669 1.00 95.50 102 CYS A O 1
ATOM 836 N N . ARG A 1 103 ? -15.657 -2.604 12.575 1.00 94.94 103 ARG A N 1
ATOM 837 C CA . ARG A 1 103 ? -16.465 -1.415 12.910 1.00 94.94 103 ARG A CA 1
ATOM 838 C C . ARG A 1 103 ? -15.790 -0.499 13.932 1.00 94.94 103 ARG A C 1
ATOM 840 O O . ARG A 1 103 ? -16.475 0.114 14.7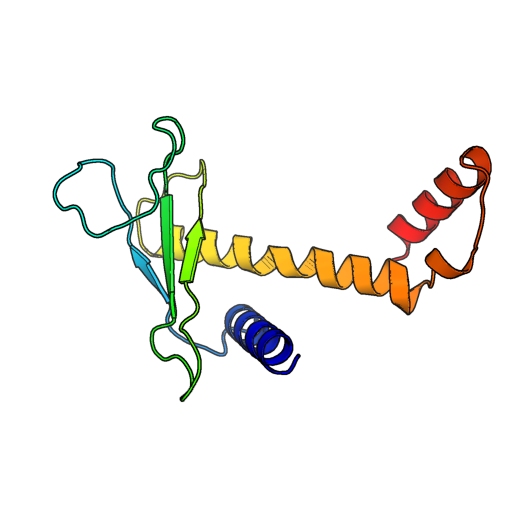48 1.00 94.94 103 ARG A O 1
ATOM 847 N N . ILE A 1 104 ? -14.463 -0.371 13.856 1.00 94.44 104 ILE A N 1
ATOM 848 C CA . ILE A 1 104 ? -13.663 0.362 14.848 1.00 94.44 104 ILE A CA 1
ATOM 849 C C . ILE A 1 104 ? -14.108 1.822 15.032 1.00 94.44 104 ILE A C 1
ATOM 851 O O . ILE A 1 104 ? -14.124 2.338 16.145 1.00 94.44 104 ILE A O 1
ATOM 855 N N . GLU A 1 105 ? -14.573 2.470 13.961 1.00 91.88 105 GLU A N 1
ATOM 856 C CA . GLU A 1 105 ? -15.053 3.860 13.980 1.00 91.88 105 GLU A CA 1
ATOM 857 C C . GLU A 1 105 ? -16.350 4.036 14.803 1.00 91.88 105 GLU A C 1
ATOM 859 O O . GLU A 1 105 ? -16.680 5.143 15.227 1.00 91.88 105 GLU A O 1
ATOM 864 N N . LYS A 1 106 ? -17.084 2.949 15.091 1.00 94.00 106 LYS A N 1
ATOM 865 C CA . LYS A 1 106 ? -18.294 2.980 15.931 1.00 94.00 106 LYS A CA 1
ATOM 866 C C . LYS A 1 106 ? -18.006 2.925 17.430 1.00 94.00 106 LYS A C 1
ATOM 868 O O . LYS A 1 106 ? -18.926 3.150 18.208 1.00 94.00 106 LYS A O 1
ATOM 873 N N . LEU A 1 107 ? -16.772 2.628 17.842 1.00 91.19 107 LEU A N 1
ATOM 874 C CA . LEU A 1 107 ? -16.420 2.517 19.261 1.00 91.19 107 LEU A CA 1
ATOM 875 C C . LEU A 1 107 ? -16.431 3.874 19.980 1.00 91.19 107 LEU A C 1
ATOM 877 O O . LEU A 1 107 ? -16.612 3.898 21.192 1.00 91.19 107 LEU A O 1
ATOM 881 N N . GLN A 1 108 ? -16.259 4.984 19.245 1.00 92.25 108 GLN A N 1
ATOM 882 C CA . GLN A 1 108 ? -16.358 6.365 19.754 1.00 92.25 108 GLN A CA 1
ATOM 883 C C . GLN A 1 108 ? -15.514 6.637 21.022 1.00 92.25 108 GLN A C 1
ATOM 885 O O . GLN A 1 108 ? -15.845 7.501 21.829 1.00 92.25 108 GLN A O 1
ATOM 890 N N . ILE A 1 109 ? -14.403 5.911 21.203 1.00 92.12 109 ILE A N 1
ATOM 891 C CA . ILE A 1 109 ? -13.470 6.122 22.317 1.00 92.12 109 ILE A CA 1
ATOM 892 C C . ILE A 1 109 ? -12.686 7.405 22.039 1.00 92.12 109 ILE A C 1
ATOM 894 O O . ILE A 1 109 ? -11.916 7.466 21.086 1.00 92.12 109 ILE A O 1
ATOM 898 N N . THR A 1 110 ? -12.890 8.429 22.864 1.00 90.94 110 THR A N 1
ATOM 899 C CA . THR A 1 110 ? -12.276 9.754 22.667 1.00 90.94 110 THR A CA 1
ATOM 900 C C . THR A 1 110 ? -10.901 9.880 23.333 1.00 90.94 110 THR A C 1
ATOM 902 O O . THR A 1 110 ? -10.094 10.717 22.942 1.00 90.94 110 THR A O 1
ATOM 905 N N . GLU A 1 111 ? -10.614 9.043 24.333 1.00 94.94 111 GLU A N 1
ATOM 906 C CA . GLU A 1 111 ? -9.344 9.047 25.066 1.00 94.94 111 GLU A CA 1
ATOM 907 C C . GLU A 1 111 ? -8.292 8.187 24.354 1.00 94.94 111 GLU A C 1
ATOM 909 O O . GLU A 1 111 ? -8.440 6.964 24.268 1.00 94.94 111 GLU A O 1
ATOM 914 N N . SER A 1 112 ? -7.192 8.801 23.903 1.00 89.88 112 SER A N 1
ATOM 915 C CA . SER A 1 112 ? -6.100 8.104 23.199 1.00 89.88 112 SER A CA 1
ATOM 916 C C . SER A 1 112 ? -5.512 6.947 24.008 1.00 89.88 112 SER A C 1
ATOM 918 O O . SER A 1 112 ? -5.349 5.853 23.481 1.00 89.88 112 SER A O 1
ATOM 920 N N . GLN A 1 113 ? -5.325 7.130 25.321 1.00 95.19 113 GLN A N 1
ATOM 921 C CA . GLN A 1 113 ? -4.798 6.098 26.227 1.00 95.19 113 GLN A CA 1
ATOM 922 C C . GLN A 1 113 ? -5.610 4.792 26.213 1.00 95.19 113 GLN A C 1
ATOM 924 O O . GLN A 1 113 ? -5.081 3.728 26.526 1.00 95.19 113 GLN A O 1
ATOM 929 N N . ARG A 1 114 ? -6.897 4.861 25.853 1.00 93.62 114 ARG A N 1
ATOM 930 C CA . ARG A 1 114 ? -7.789 3.701 25.731 1.00 93.62 114 ARG A CA 1
ATOM 931 C C . ARG A 1 114 ? -7.990 3.282 24.280 1.00 93.62 114 ARG A C 1
ATOM 933 O O . ARG A 1 114 ? -8.172 2.095 24.010 1.00 93.62 114 ARG A O 1
ATOM 940 N N . PHE A 1 115 ? -7.969 4.239 23.356 1.00 94.75 115 PHE A N 1
ATOM 941 C CA . PHE A 1 115 ? -8.131 3.980 21.934 1.00 94.75 115 PHE A CA 1
ATOM 942 C C . PHE A 1 115 ? -6.923 3.250 21.345 1.00 94.75 115 PHE A C 1
ATOM 944 O O . PHE A 1 115 ? -7.118 2.262 20.648 1.00 94.75 115 PHE A O 1
ATOM 951 N N . ASP A 1 116 ? -5.699 3.652 21.679 1.00 94.81 116 ASP A N 1
ATOM 952 C CA . ASP A 1 116 ? -4.466 3.073 21.136 1.00 94.81 116 ASP A CA 1
ATOM 953 C C . ASP A 1 116 ? -4.328 1.560 21.403 1.00 94.81 116 ASP A C 1
ATOM 955 O O . ASP A 1 116 ? -4.134 0.807 20.442 1.00 94.81 116 ASP A O 1
ATOM 959 N N . PRO A 1 117 ? -4.488 1.048 22.645 1.00 95.81 117 PRO A N 1
ATOM 960 C CA . PRO A 1 117 ? -4.430 -0.396 22.889 1.00 95.81 117 PRO A CA 1
ATOM 961 C C . PRO A 1 117 ? -5.598 -1.152 22.240 1.00 95.81 117 PRO A C 1
ATOM 963 O O . PRO A 1 117 ? -5.435 -2.290 21.798 1.00 95.81 117 PRO A O 1
ATOM 966 N N . CYS A 1 118 ? -6.775 -0.527 22.141 1.00 95.06 118 CYS A N 1
ATOM 967 C CA . CYS A 1 118 ? -7.926 -1.111 21.459 1.00 95.06 118 CYS A CA 1
ATOM 968 C C . CYS A 1 118 ? -7.673 -1.230 19.947 1.00 95.06 118 CYS A C 1
ATOM 970 O O . CYS A 1 118 ? -7.871 -2.296 19.364 1.00 95.06 118 CYS A O 1
ATOM 972 N N . LEU A 1 119 ? -7.170 -0.162 19.327 1.00 95.38 119 LEU A N 1
ATOM 973 C CA . LEU A 1 119 ? -6.765 -0.121 17.929 1.00 95.38 119 LEU A CA 1
ATOM 974 C C . LEU A 1 119 ? -5.684 -1.163 17.644 1.00 95.38 119 LEU A C 1
ATOM 976 O O . LEU A 1 119 ? -5.818 -1.901 16.674 1.00 95.38 119 LEU A O 1
ATOM 980 N N . ALA A 1 120 ? -4.668 -1.281 18.502 1.00 96.50 120 ALA A N 1
ATOM 981 C CA . ALA A 1 120 ? -3.624 -2.296 18.371 1.00 96.50 120 ALA A CA 1
ATOM 982 C C . ALA A 1 120 ? -4.196 -3.720 18.316 1.00 96.50 120 ALA A C 1
ATOM 984 O O . ALA A 1 120 ? -3.819 -4.496 17.441 1.00 96.50 120 ALA A O 1
ATOM 985 N N . LEU A 1 121 ? -5.155 -4.045 19.189 1.00 96.12 121 LEU A N 1
ATOM 986 C CA . LEU A 1 121 ? -5.822 -5.346 19.174 1.00 96.12 121 LEU A CA 1
ATOM 987 C C . LEU A 1 121 ? -6.588 -5.581 17.863 1.00 96.12 121 LEU A C 1
ATOM 989 O O . LEU A 1 121 ? -6.448 -6.635 17.246 1.00 96.12 121 LEU A O 1
ATOM 993 N N . TYR A 1 122 ? -7.366 -4.600 17.406 1.00 96.06 122 TYR A N 1
ATOM 994 C CA . TYR A 1 122 ? -8.105 -4.725 16.147 1.00 96.06 122 TYR A CA 1
ATOM 995 C C . TYR A 1 122 ? -7.193 -4.801 14.922 1.00 96.06 122 TYR A C 1
ATOM 997 O O . TYR A 1 122 ? -7.532 -5.499 13.971 1.00 96.06 122 TYR A O 1
ATOM 1005 N N . MET A 1 123 ? -6.030 -4.145 14.952 1.00 95.94 123 MET A N 1
ATOM 1006 C CA . MET A 1 123 ? -5.042 -4.237 13.879 1.00 95.94 123 MET A CA 1
ATOM 1007 C C . MET A 1 123 ? -4.444 -5.645 13.734 1.00 95.94 123 MET A C 1
ATOM 1009 O O . MET A 1 123 ? -4.017 -5.995 12.638 1.00 95.94 123 MET A O 1
ATOM 1013 N N . ILE A 1 124 ? -4.426 -6.446 14.805 1.00 96.38 124 ILE A N 1
ATOM 1014 C CA . ILE A 1 124 ? -3.970 -7.847 14.785 1.00 96.38 124 ILE A CA 1
ATOM 1015 C C . ILE A 1 124 ? -5.076 -8.792 14.288 1.00 96.38 124 ILE A C 1
ATOM 1017 O O . ILE A 1 124 ? -4.782 -9.812 13.673 1.00 96.38 124 ILE A O 1
ATOM 1021 N N . ILE A 1 125 ? -6.340 -8.478 14.591 1.00 94.19 125 ILE A N 1
ATOM 1022 C CA . ILE A 1 125 ? -7.498 -9.326 14.260 1.00 94.19 125 ILE A CA 1
ATOM 1023 C C . ILE A 1 125 ? -7.931 -9.176 12.793 1.00 94.19 125 ILE A C 1
ATOM 1025 O O . ILE A 1 125 ? -8.431 -10.142 12.215 1.00 94.19 125 ILE A O 1
ATOM 1029 N N . ALA A 1 126 ? -7.816 -7.968 12.235 1.00 91.31 126 ALA A N 1
ATOM 1030 C CA . ALA A 1 126 ? -8.250 -7.635 10.875 1.00 91.31 126 ALA A CA 1
ATOM 1031 C C . ALA A 1 126 ? -7.398 -8.311 9.790 1.00 91.31 126 ALA A C 1
ATOM 1033 O O . ALA A 1 126 ? -8.000 -8.710 8.765 1.00 91.31 126 ALA A O 1
#